Protein AF-T0TUX5-F1 (afdb_monomer_lite)

Sequence (81 aa):
MDEDYRRYQPAILTWYETANHAFERGADWQNMGGIENSLDGGLYNFKSKFNPRIEQFVGEFNLPVSPLYGLANFAYKVRKK

Secondary structure (DSSP, 8-state):
--STTGGG-HHHHHHHHHHHHHHHTT-S--------TTS-SHHHHHHGGG-PPP-----------STTHHHHHHHHHHHH-

Foldseek 3Di:
DDPVCCVVVVVLVVVVVVFVVCVVVPDPDDDPDDDDPVCPDPSNVSCVVVVDDDDDDPDDDDDDPDPCVVVVVVVVVVVVD

Radius of gyration: 18.87 Å; chains: 1; bounding box: 40×32×48 Å

Structure (mmCIF, N/CA/C/O backbone):
data_AF-T0TUX5-F1
#
_entry.id   AF-T0TUX5-F1
#
loop_
_atom_site.group_PDB
_atom_site.id
_atom_site.type_symbol
_atom_site.label_atom_id
_atom_site.label_alt_id
_atom_site.label_comp_id
_atom_site.label_asym_id
_atom_site.label_entity_id
_atom_site.label_seq_id
_atom_site.pdbx_PDB_ins_code
_atom_site.Cartn_x
_atom_site.Cartn_y
_atom_site.Cartn_z
_atom_site.occupancy
_atom_site.B_iso_or_equiv
_atom_site.auth_seq_id
_atom_site.auth_comp_id
_atom_site.auth_asym_id
_atom_site.auth_atom_id
_atom_site.pdbx_PDB_model_num
ATOM 1 N N . MET A 1 1 ? -3.857 14.009 6.954 1.00 70.19 1 MET A N 1
ATOM 2 C CA . MET A 1 1 ? -4.364 13.802 8.325 1.00 70.19 1 MET A CA 1
ATOM 3 C C . MET A 1 1 ? -4.344 15.158 8.987 1.00 70.19 1 MET A C 1
ATOM 5 O O . MET A 1 1 ? -3.434 15.920 8.694 1.00 70.19 1 MET A O 1
ATOM 9 N N . ASP A 1 2 ? -5.360 15.479 9.773 1.00 84.44 2 ASP A N 1
ATOM 10 C CA . ASP A 1 2 ? -5.359 16.715 10.547 1.00 84.44 2 ASP A CA 1
ATOM 11 C C . ASP A 1 2 ? -4.402 16.558 11.743 1.00 84.44 2 ASP A C 1
ATOM 13 O O . ASP A 1 2 ? -4.515 15.591 12.506 1.00 84.44 2 ASP A O 1
ATOM 17 N N . GLU A 1 3 ? -3.432 17.464 11.864 1.00 89.69 3 GLU A N 1
ATOM 18 C CA . GLU A 1 3 ? -2.426 17.433 12.929 1.00 89.69 3 GLU A CA 1
ATOM 19 C C . GLU A 1 3 ? -2.978 17.923 14.273 1.00 89.69 3 GLU A C 1
ATOM 21 O O . GLU A 1 3 ? -2.551 17.422 15.321 1.00 89.69 3 GLU A O 1
ATOM 26 N N . ASP A 1 4 ? -3.974 18.815 14.263 1.00 94.44 4 ASP A N 1
ATOM 27 C CA . AS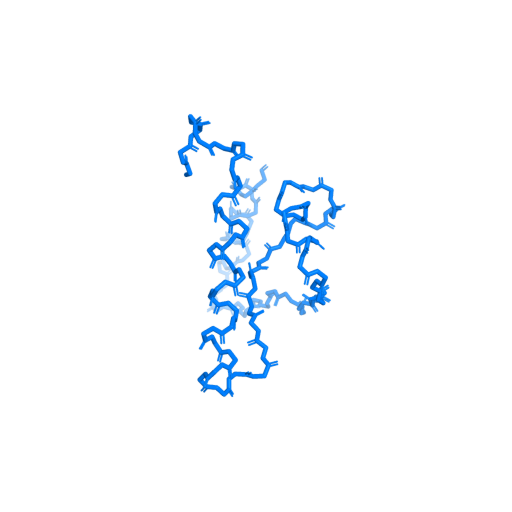P A 1 4 ? -4.567 19.396 15.473 1.00 94.44 4 ASP A CA 1
ATOM 28 C C . ASP A 1 4 ? -5.279 18.318 16.308 1.00 94.44 4 ASP A C 1
ATOM 30 O O . ASP A 1 4 ? -5.271 18.337 17.543 1.00 94.44 4 ASP A O 1
ATOM 34 N N . TYR A 1 5 ? -5.817 17.298 15.632 1.00 91.75 5 TYR A N 1
ATOM 35 C CA . TYR A 1 5 ? -6.579 16.198 16.232 1.00 91.75 5 TYR A CA 1
ATOM 36 C C . TYR A 1 5 ? -5.840 14.852 16.227 1.00 91.75 5 TYR A C 1
ATOM 38 O O . TYR A 1 5 ? -6.427 13.810 16.538 1.00 91.75 5 TYR A O 1
ATOM 46 N N . ARG A 1 6 ? -4.529 14.840 15.948 1.00 88.81 6 ARG A N 1
ATOM 47 C CA . ARG A 1 6 ? -3.708 13.613 15.877 1.00 88.81 6 ARG A CA 1
ATOM 48 C C . ARG A 1 6 ? -3.820 12.714 17.114 1.00 88.81 6 ARG A C 1
ATOM 50 O O . ARG A 1 6 ? -3.728 11.491 16.992 1.00 88.81 6 ARG A O 1
ATOM 57 N N . ARG A 1 7 ? -4.013 13.296 18.304 1.00 91.88 7 ARG A N 1
ATOM 58 C CA . ARG A 1 7 ? -4.105 12.563 19.585 1.00 91.88 7 ARG A CA 1
ATOM 59 C C . ARG A 1 7 ? -5.259 11.563 19.635 1.00 91.88 7 ARG A C 1
ATOM 61 O O . ARG A 1 7 ? -5.122 10.547 20.302 1.00 91.88 7 ARG A O 1
ATOM 68 N N . TYR A 1 8 ? -6.342 11.820 18.906 1.00 93.12 8 TYR A N 1
ATOM 69 C CA . TYR A 1 8 ? -7.490 10.914 18.828 1.00 93.12 8 TYR A CA 1
ATOM 70 C C . TYR A 1 8 ? -7.245 9.714 17.908 1.00 93.12 8 TYR A C 1
ATOM 72 O O . TYR A 1 8 ? -8.074 8.816 17.841 1.00 93.12 8 TYR A O 1
ATOM 80 N N . GLN A 1 9 ? -6.117 9.701 17.187 1.00 90.62 9 GLN A N 1
ATOM 81 C CA . GLN A 1 9 ? -5.733 8.642 16.256 1.00 90.62 9 GLN A CA 1
ATOM 82 C C . GLN A 1 9 ? -6.869 8.220 15.297 1.00 90.62 9 GLN A C 1
ATOM 84 O O . GLN A 1 9 ? -7.070 7.021 15.095 1.00 90.62 9 GLN A O 1
ATOM 89 N N . PRO A 1 10 ? -7.590 9.165 14.655 1.00 94.00 10 PRO A N 1
ATOM 90 C CA . PRO A 1 10 ? -8.775 8.843 13.854 1.00 94.00 10 PRO A CA 1
ATOM 91 C C . PRO A 1 10 ? -8.470 7.863 12.717 1.00 94.00 10 PRO A C 1
ATOM 93 O O . PRO A 1 10 ? -9.299 7.027 12.385 1.00 94.00 10 PRO A O 1
ATOM 96 N N . ALA A 1 11 ? -7.246 7.896 12.183 1.00 93.38 11 ALA A N 1
ATOM 97 C CA . ALA A 1 11 ? -6.789 6.955 11.168 1.00 93.38 11 ALA A CA 1
ATOM 98 C C . ALA A 1 11 ? -6.873 5.487 11.622 1.00 93.38 11 ALA A C 1
ATOM 100 O O . ALA A 1 11 ? -7.164 4.628 10.797 1.00 93.38 11 ALA A O 1
ATOM 101 N N . ILE A 1 12 ? -6.644 5.183 12.907 1.00 94.25 12 ILE A N 1
ATOM 102 C CA . ILE A 1 12 ? -6.755 3.805 13.408 1.00 94.25 12 ILE A CA 1
ATOM 103 C C . ILE A 1 12 ? -8.206 3.332 13.304 1.00 94.25 12 ILE A C 1
ATOM 105 O O . ILE A 1 12 ? -8.461 2.267 12.746 1.00 94.25 12 ILE A O 1
ATOM 109 N N . LEU A 1 13 ? -9.146 4.158 13.774 1.00 94.81 13 LEU A N 1
ATOM 110 C CA . LEU A 1 13 ? -10.576 3.872 13.691 1.00 94.81 13 LEU A CA 1
ATOM 111 C C . LEU A 1 13 ? -11.037 3.738 12.235 1.00 94.81 13 LEU A C 1
ATOM 113 O O . LEU A 1 13 ? -11.716 2.778 11.897 1.00 94.81 13 LEU A O 1
ATOM 117 N N . THR A 1 14 ? -10.618 4.649 11.351 1.00 95.31 14 THR A N 1
ATOM 118 C CA . THR A 1 14 ? -10.968 4.580 9.925 1.00 95.31 14 THR A CA 1
ATOM 119 C C . THR A 1 14 ? -10.543 3.251 9.296 1.00 95.31 14 THR A C 1
ATOM 121 O O . THR A 1 14 ? -11.327 2.639 8.572 1.00 95.31 14 THR A O 1
ATOM 124 N N . TRP A 1 15 ? -9.320 2.786 9.571 1.00 95.75 15 TRP A N 1
ATOM 125 C CA . TRP A 1 15 ? -8.821 1.520 9.026 1.00 95.75 15 TRP A CA 1
ATOM 126 C C . TRP A 1 15 ? -9.533 0.305 9.617 1.00 95.75 15 TRP A C 1
ATOM 128 O O . TRP A 1 15 ? -9.835 -0.620 8.866 1.00 95.75 15 TRP A O 1
ATOM 138 N N . TYR A 1 16 ? -9.846 0.336 10.913 1.00 95.56 16 TYR A N 1
ATOM 139 C CA . TYR A 1 16 ? -10.626 -0.704 11.581 1.00 95.56 16 TYR A CA 1
ATOM 140 C C . TYR A 1 16 ? -12.030 -0.847 10.975 1.00 95.56 16 TYR A C 1
ATOM 142 O O . TYR A 1 16 ? -12.418 -1.940 10.576 1.00 95.56 16 TYR A O 1
ATOM 150 N N . GLU A 1 17 ? -12.763 0.256 10.809 1.00 96.94 17 GLU A N 1
ATOM 151 C CA . GLU A 1 17 ? -14.106 0.214 10.210 1.00 96.94 17 GLU A CA 1
ATOM 152 C C . GLU A 1 17 ? -14.071 -0.198 8.736 1.00 96.94 17 GLU A C 1
ATOM 154 O O . GLU A 1 17 ? -14.921 -0.950 8.265 1.00 96.94 17 GLU A O 1
ATOM 159 N N . THR A 1 18 ? -13.041 0.231 8.002 1.00 96.19 18 THR A N 1
ATOM 160 C CA . THR A 1 18 ? -12.838 -0.217 6.617 1.00 96.19 18 THR A CA 1
ATOM 161 C C . THR A 1 18 ? -12.585 -1.728 6.548 1.00 96.19 18 THR A C 1
ATOM 163 O O . THR A 1 18 ? -13.044 -2.370 5.604 1.00 96.19 18 THR A O 1
ATOM 166 N N . ALA A 1 19 ? -11.888 -2.297 7.540 1.00 95.94 19 ALA A N 1
ATOM 167 C CA . ALA A 1 19 ? -11.674 -3.739 7.663 1.00 95.94 19 ALA A CA 1
ATOM 168 C C . ALA A 1 19 ? -12.992 -4.480 7.847 1.00 95.94 19 ALA A C 1
ATOM 170 O O . ALA A 1 19 ? -13.319 -5.366 7.060 1.00 95.94 19 ALA A O 1
ATOM 171 N N . ASN A 1 20 ? -13.773 -4.061 8.845 1.00 97.06 20 ASN A N 1
ATOM 172 C CA . ASN A 1 20 ? -15.059 -4.673 9.159 1.00 97.06 20 ASN A CA 1
ATOM 173 C C . ASN A 1 20 ? -15.998 -4.618 7.960 1.00 97.06 20 ASN A C 1
ATOM 175 O O . ASN A 1 20 ? -16.534 -5.644 7.562 1.00 97.06 20 ASN A O 1
ATOM 179 N N . HIS A 1 21 ? -16.107 -3.460 7.308 1.00 97.81 21 HIS A N 1
ATOM 180 C CA . HIS A 1 21 ? -16.947 -3.302 6.122 1.00 97.81 21 HIS A CA 1
ATOM 181 C C . HIS A 1 21 ? -16.505 -4.191 4.951 1.00 97.81 21 HIS A C 1
ATOM 183 O O . HIS A 1 21 ? -17.335 -4.659 4.172 1.00 97.81 21 HIS A O 1
ATOM 189 N N . ALA A 1 22 ? -15.200 -4.444 4.799 1.00 97.25 22 ALA A N 1
ATOM 190 C CA . ALA A 1 22 ? -14.700 -5.389 3.804 1.00 97.25 22 ALA A CA 1
ATOM 191 C C . ALA A 1 22 ? -15.099 -6.833 4.153 1.00 97.25 22 ALA A C 1
ATOM 193 O O . ALA A 1 22 ? -15.581 -7.560 3.283 1.00 97.25 22 ALA A O 1
ATOM 194 N N . PHE A 1 23 ? -14.959 -7.228 5.420 1.00 97.12 23 PHE A N 1
ATOM 195 C CA . PHE A 1 23 ? -15.339 -8.559 5.901 1.00 97.12 23 PHE A CA 1
ATOM 196 C C . PHE A 1 23 ? -16.855 -8.794 5.839 1.00 97.12 23 PHE A C 1
ATOM 198 O O . PHE A 1 23 ? -17.293 -9.849 5.388 1.00 97.12 23 PHE A O 1
ATOM 205 N N . GLU A 1 24 ? -17.671 -7.795 6.180 1.00 98.12 24 GLU A N 1
ATOM 206 C CA . GLU A 1 24 ? -19.135 -7.826 6.041 1.00 98.12 24 GLU A CA 1
ATOM 207 C C . GLU A 1 24 ? -19.583 -8.027 4.587 1.00 98.12 24 GLU A C 1
ATOM 209 O O . GLU A 1 24 ? -20.632 -8.612 4.322 1.00 98.12 24 GLU A O 1
ATOM 214 N N . ARG A 1 25 ? -18.768 -7.579 3.626 1.00 97.69 25 ARG A N 1
ATOM 215 C CA . ARG A 1 25 ? -18.981 -7.794 2.187 1.00 97.69 25 ARG A CA 1
ATOM 216 C C . ARG A 1 25 ? -18.433 -9.128 1.674 1.00 97.69 25 ARG A C 1
ATOM 218 O O . ARG A 1 25 ? -18.495 -9.372 0.470 1.00 97.69 25 ARG A O 1
ATOM 225 N N . GLY A 1 26 ? -17.925 -9.981 2.560 1.00 97.94 26 GLY A N 1
ATOM 226 C CA . GLY A 1 26 ? -17.424 -11.313 2.233 1.00 97.94 26 GLY A CA 1
ATOM 227 C C . GLY A 1 26 ? -15.975 -11.347 1.749 1.00 97.94 26 GLY A C 1
ATOM 228 O O . GLY A 1 26 ? -15.593 -12.307 1.087 1.00 97.94 26 GLY A O 1
ATOM 229 N N . ALA A 1 27 ? -15.166 -10.320 2.029 1.00 97.38 27 ALA A N 1
ATOM 230 C CA . ALA A 1 27 ? -13.726 -10.417 1.804 1.00 97.38 27 ALA A CA 1
ATOM 231 C C . ALA A 1 27 ? -13.081 -11.342 2.851 1.00 97.38 27 ALA A C 1
ATOM 233 O O . ALA A 1 27 ? -13.394 -11.241 4.032 1.00 97.38 27 ALA A O 1
ATOM 234 N N . ASP A 1 28 ? -12.130 -12.184 2.444 1.00 96.38 28 ASP A N 1
ATOM 235 C CA . ASP A 1 28 ? -11.362 -13.020 3.387 1.00 96.38 28 ASP A CA 1
ATOM 236 C C . ASP A 1 28 ? -10.187 -12.260 4.031 1.00 96.38 28 ASP A C 1
ATOM 238 O O . ASP A 1 28 ? -9.637 -12.668 5.052 1.00 96.38 28 ASP A O 1
ATOM 242 N N . TRP A 1 29 ? -9.758 -11.160 3.405 1.00 94.44 29 TRP A N 1
ATOM 243 C CA . TRP A 1 29 ? -8.592 -10.377 3.805 1.00 94.44 29 TRP A CA 1
ATOM 244 C C . TRP A 1 29 ? -8.730 -8.918 3.365 1.00 94.44 29 TRP A C 1
ATOM 246 O O . TRP A 1 29 ? -9.384 -8.604 2.370 1.00 94.44 29 TRP A O 1
ATOM 256 N N . GLN A 1 30 ? -8.068 -8.020 4.094 1.00 94.69 30 GLN A N 1
ATOM 257 C CA . GLN A 1 30 ? -7.954 -6.608 3.742 1.00 94.69 30 GLN A CA 1
ATOM 258 C C . GLN A 1 30 ? -6.482 -6.251 3.539 1.00 94.69 30 GLN A C 1
ATOM 260 O O . GLN A 1 30 ? -5.641 -6.454 4.415 1.00 94.69 30 GLN A O 1
ATOM 265 N N . ASN A 1 31 ? -6.167 -5.682 2.379 1.00 94.62 31 ASN A N 1
ATOM 266 C CA . ASN A 1 31 ? -4.815 -5.254 2.051 1.00 94.62 31 ASN A CA 1
ATOM 267 C C . ASN A 1 31 ? -4.558 -3.820 2.547 1.00 94.62 31 ASN A C 1
ATOM 269 O O . ASN A 1 31 ? -5.296 -2.895 2.210 1.00 94.62 31 ASN A O 1
ATOM 273 N N . MET A 1 32 ? -3.483 -3.628 3.315 1.00 94.31 32 MET A N 1
ATOM 274 C CA . MET A 1 32 ? -3.074 -2.317 3.837 1.00 94.31 32 MET A CA 1
ATOM 275 C C . MET A 1 32 ? -2.027 -1.600 2.960 1.00 94.31 32 MET A C 1
ATOM 277 O O . MET A 1 32 ? -1.575 -0.505 3.295 1.00 94.31 32 MET A O 1
ATOM 281 N N . GLY A 1 33 ? -1.596 -2.205 1.853 1.00 93.88 33 GLY A N 1
ATOM 282 C CA . GLY A 1 33 ? -0.543 -1.729 0.954 1.00 93.88 33 GLY A CA 1
ATOM 283 C C . GLY A 1 33 ? 0.879 -2.032 1.446 1.00 93.88 33 GLY A C 1
ATOM 284 O O . GLY A 1 33 ? 1.077 -2.664 2.483 1.00 93.88 33 GLY A O 1
ATOM 285 N N . GLY A 1 34 ? 1.885 -1.514 0.737 1.00 94.19 34 GLY A N 1
ATOM 286 C CA . GLY A 1 34 ? 3.305 -1.768 1.018 1.00 94.19 34 GLY A CA 1
ATOM 287 C C . GLY A 1 34 ? 3.868 -1.054 2.254 1.00 94.19 34 GLY A C 1
ATOM 288 O O . GLY A 1 34 ? 3.307 -0.069 2.737 1.00 94.19 34 GLY A O 1
ATOM 289 N N . ILE A 1 35 ? 4.988 -1.560 2.757 1.00 94.12 35 ILE A N 1
ATOM 290 C CA . ILE A 1 3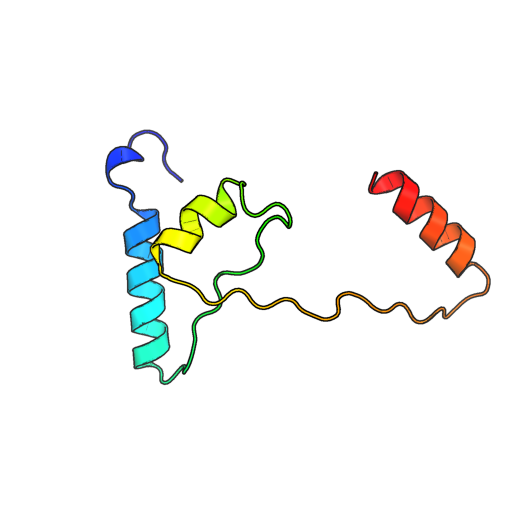5 ? 5.796 -0.977 3.837 1.00 94.12 35 ILE A CA 1
ATOM 291 C C . ILE A 1 35 ? 7.239 -0.820 3.360 1.00 94.12 35 ILE A C 1
ATOM 293 O O . ILE A 1 35 ? 7.631 -1.415 2.355 1.00 94.12 35 ILE A O 1
ATOM 297 N N . GLU A 1 36 ? 8.027 -0.025 4.075 1.00 91.06 36 GLU A N 1
ATOM 298 C CA . GLU A 1 36 ? 9.466 0.053 3.852 1.00 91.06 36 GLU A CA 1
ATOM 299 C C . GLU A 1 36 ? 10.143 -1.285 4.205 1.00 91.06 36 GLU A C 1
ATOM 301 O O . GLU A 1 36 ? 9.772 -1.951 5.173 1.00 91.06 36 GLU A O 1
ATOM 306 N N . ASN A 1 37 ? 11.168 -1.674 3.439 1.00 83.62 37 ASN A N 1
ATOM 307 C CA . ASN A 1 37 ? 11.853 -2.966 3.609 1.00 83.62 37 ASN A CA 1
ATOM 308 C C . ASN A 1 37 ? 12.570 -3.123 4.961 1.00 83.62 37 ASN A C 1
ATOM 310 O O . ASN A 1 37 ? 12.816 -4.247 5.386 1.00 83.62 37 ASN A O 1
ATOM 314 N N . SER A 1 38 ? 12.937 -2.024 5.621 1.00 86.81 38 SER A N 1
ATOM 315 C CA . SER A 1 38 ? 13.679 -2.025 6.886 1.00 86.81 38 SER A CA 1
ATOM 316 C C . SER A 1 38 ? 12.816 -2.335 8.115 1.00 86.81 38 SER A C 1
ATOM 318 O O . SER A 1 38 ? 13.368 -2.528 9.193 1.00 86.81 38 SER A O 1
ATOM 320 N N . LEU A 1 39 ? 11.485 -2.428 7.962 1.00 88.25 39 LEU A N 1
ATOM 321 C CA . LEU A 1 39 ? 10.530 -2.743 9.039 1.00 88.25 39 LEU A CA 1
ATOM 322 C C . LEU A 1 39 ? 10.669 -1.845 10.286 1.00 88.25 39 LEU A C 1
ATOM 324 O O . LEU A 1 39 ? 10.394 -2.264 11.405 1.00 88.25 39 LEU A O 1
ATOM 328 N N . ASP A 1 40 ? 11.099 -0.602 10.099 1.00 89.88 40 ASP A N 1
ATOM 329 C CA . ASP A 1 40 ? 11.315 0.391 11.160 1.00 89.88 40 ASP A CA 1
ATOM 330 C C . ASP A 1 40 ? 10.642 1.743 10.849 1.00 89.88 40 ASP A C 1
ATOM 332 O O . ASP A 1 40 ? 10.572 2.631 11.702 1.00 89.88 40 ASP A O 1
ATOM 336 N N . GLY A 1 41 ? 10.092 1.885 9.639 1.00 91.38 41 GLY A N 1
ATOM 337 C CA . GLY A 1 41 ? 9.457 3.099 9.145 1.00 91.38 41 GLY A CA 1
ATOM 338 C C . GLY A 1 41 ? 8.127 3.442 9.819 1.00 91.38 41 GLY A C 1
ATOM 339 O O . GLY A 1 41 ? 7.504 2.651 10.538 1.00 91.38 41 GLY A O 1
ATOM 340 N N . GLY A 1 42 ? 7.647 4.659 9.556 1.00 91.62 42 GLY A N 1
ATOM 341 C CA . GLY A 1 42 ? 6.364 5.142 10.073 1.00 91.62 42 GLY A CA 1
ATOM 342 C C . GLY A 1 42 ? 5.174 4.311 9.583 1.00 91.62 42 GLY A C 1
ATOM 343 O O . GLY A 1 42 ? 4.247 4.061 10.356 1.00 91.62 42 GLY A O 1
ATOM 344 N N . LEU A 1 43 ? 5.213 3.831 8.332 1.00 93.12 43 LEU A N 1
ATOM 345 C CA . LEU A 1 43 ? 4.154 2.981 7.781 1.00 93.12 43 LEU A CA 1
ATOM 346 C C . LEU A 1 43 ? 4.127 1.612 8.454 1.00 93.12 43 LEU A C 1
ATOM 348 O O . LEU A 1 43 ? 3.046 1.141 8.810 1.00 93.12 43 LEU A O 1
ATOM 352 N N . TYR A 1 44 ? 5.292 0.997 8.673 1.00 94.50 44 TYR A N 1
ATOM 353 C CA . TYR A 1 44 ? 5.378 -0.253 9.424 1.00 94.50 44 TYR A CA 1
ATOM 354 C C . TYR A 1 44 ? 4.801 -0.099 10.839 1.00 94.50 44 TYR A C 1
ATOM 356 O O . TYR A 1 44 ? 3.898 -0.844 11.218 1.00 94.50 44 TYR A O 1
ATOM 364 N N . ASN A 1 45 ? 5.240 0.925 11.579 1.00 93.38 45 ASN A N 1
ATOM 365 C CA . ASN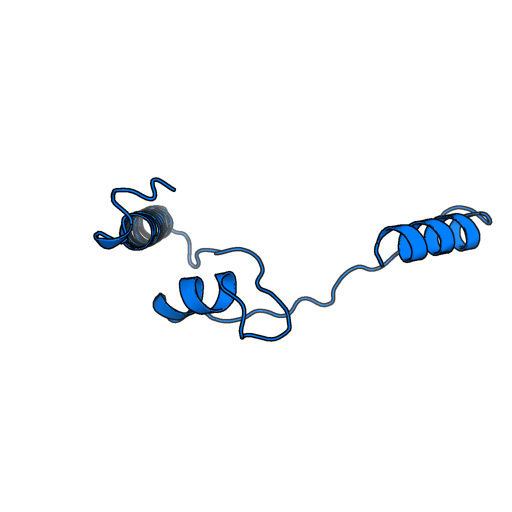 A 1 45 ? 4.764 1.204 12.939 1.00 93.38 45 ASN A CA 1
ATOM 366 C C . ASN A 1 45 ? 3.257 1.486 13.021 1.00 93.38 45 ASN A C 1
ATOM 368 O O . ASN A 1 45 ? 2.619 1.217 14.038 1.00 93.38 45 ASN A O 1
ATOM 372 N N . PHE A 1 46 ? 2.669 2.071 11.978 1.00 93.81 46 PHE A N 1
ATOM 373 C CA . PHE A 1 46 ? 1.225 2.266 11.916 1.00 93.81 46 PHE A CA 1
ATOM 374 C C . PHE A 1 46 ? 0.488 0.943 11.678 1.00 93.81 46 PHE A C 1
ATOM 376 O O . PHE A 1 46 ? -0.456 0.634 12.404 1.00 93.81 46 PHE A O 1
ATOM 383 N N . LYS A 1 47 ? 0.917 0.164 10.680 1.00 95.06 47 LYS A N 1
ATOM 384 C CA . LYS A 1 47 ? 0.224 -1.059 10.252 1.00 95.06 47 LYS A CA 1
ATOM 385 C C . LYS A 1 47 ? 0.372 -2.209 11.239 1.00 95.06 47 LYS A C 1
ATOM 387 O O . LYS A 1 47 ? -0.563 -2.986 11.387 1.00 95.06 47 LYS A O 1
ATOM 392 N N . SER A 1 48 ? 1.492 -2.298 11.958 1.00 94.12 48 SER A N 1
ATOM 393 C CA . SER A 1 48 ? 1.729 -3.343 12.965 1.00 94.12 48 SER A CA 1
ATOM 394 C C . SER A 1 48 ? 0.670 -3.373 14.077 1.00 94.12 48 SER A C 1
ATOM 396 O O . SER A 1 48 ? 0.408 -4.429 14.647 1.00 94.12 48 SER A O 1
ATOM 398 N N . LYS A 1 49 ? -0.015 -2.248 14.324 1.00 93.88 49 LYS A N 1
ATOM 399 C CA . LYS A 1 49 ? -1.116 -2.122 15.297 1.00 93.88 49 LYS A CA 1
ATOM 400 C C . LYS A 1 49 ? -2.331 -3.001 14.987 1.00 93.88 49 LYS A C 1
ATOM 402 O O . LYS A 1 49 ? -3.138 -3.233 15.878 1.00 93.88 49 LYS A O 1
ATOM 407 N N . PHE A 1 50 ? -2.457 -3.481 13.751 1.00 93.94 50 PHE A N 1
ATOM 408 C CA . PHE A 1 50 ? -3.568 -4.318 13.290 1.00 93.94 50 PHE A CA 1
ATOM 409 C C . PHE A 1 50 ? -3.206 -5.810 13.228 1.00 93.94 50 PHE A C 1
ATOM 411 O O . PHE A 1 50 ? -3.968 -6.594 12.674 1.00 93.94 50 PHE A O 1
ATOM 418 N N . ASN A 1 51 ? -2.043 -6.204 13.765 1.00 90.50 51 ASN A N 1
ATOM 419 C CA . ASN A 1 51 ? -1.500 -7.565 13.673 1.00 90.50 51 ASN A CA 1
ATOM 420 C C . ASN A 1 51 ? -1.506 -8.143 12.231 1.00 90.50 51 ASN A C 1
ATOM 422 O O . ASN A 1 51 ? -2.068 -9.215 11.992 1.00 90.50 51 ASN A O 1
ATOM 426 N N . PRO A 1 52 ? -0.930 -7.431 11.241 1.00 92.56 52 PRO A N 1
ATOM 427 C CA . PRO A 1 52 ? -0.997 -7.836 9.845 1.00 92.56 52 PRO A CA 1
ATOM 428 C C . PRO A 1 52 ? -0.051 -9.003 9.542 1.00 92.56 52 PRO A C 1
ATOM 430 O O . PRO A 1 52 ? 1.009 -9.155 10.151 1.00 92.56 52 PRO A O 1
ATOM 433 N N . ARG A 1 53 ? -0.376 -9.767 8.497 1.00 94.06 53 ARG A N 1
ATOM 434 C CA . ARG A 1 53 ? 0.578 -10.667 7.840 1.00 94.06 53 ARG A CA 1
ATOM 435 C C . ARG A 1 53 ? 1.381 -9.881 6.802 1.00 94.06 53 ARG A C 1
ATOM 437 O O . ARG A 1 53 ? 0.797 -9.258 5.920 1.00 94.06 53 ARG A O 1
ATOM 444 N N . ILE A 1 54 ? 2.711 -9.925 6.883 1.00 93.44 54 ILE A N 1
ATOM 445 C CA . ILE A 1 54 ? 3.584 -9.336 5.856 1.00 93.44 54 ILE A CA 1
ATOM 446 C C . ILE A 1 54 ? 3.745 -10.335 4.714 1.00 93.44 54 ILE A C 1
ATOM 448 O O . ILE A 1 54 ? 4.198 -11.460 4.923 1.00 93.44 54 ILE A O 1
ATOM 452 N N . GLU A 1 55 ? 3.404 -9.905 3.503 1.00 93.25 55 GLU A N 1
ATOM 453 C CA . GLU A 1 55 ? 3.573 -10.689 2.283 1.00 93.25 55 GLU A CA 1
ATOM 454 C C . GLU A 1 55 ? 4.668 -10.068 1.416 1.00 93.25 55 GLU A C 1
ATOM 456 O O . GLU A 1 55 ? 4.556 -8.927 0.965 1.00 93.25 55 GLU A O 1
ATOM 461 N N . GLN A 1 56 ? 5.747 -10.820 1.191 1.00 93.19 56 GLN A N 1
ATOM 462 C CA . GLN A 1 56 ? 6.808 -10.425 0.272 1.00 93.19 56 GLN A CA 1
ATOM 463 C C . GLN A 1 56 ? 6.535 -11.027 -1.105 1.00 93.19 56 GLN A C 1
ATOM 465 O O . GLN A 1 56 ? 6.569 -12.244 -1.287 1.00 93.19 56 GLN A O 1
ATOM 470 N N . PHE A 1 57 ? 6.274 -10.164 -2.082 1.00 92.69 57 PHE A N 1
ATOM 471 C CA . PHE A 1 57 ? 6.116 -10.574 -3.472 1.00 92.69 57 PHE A CA 1
ATOM 472 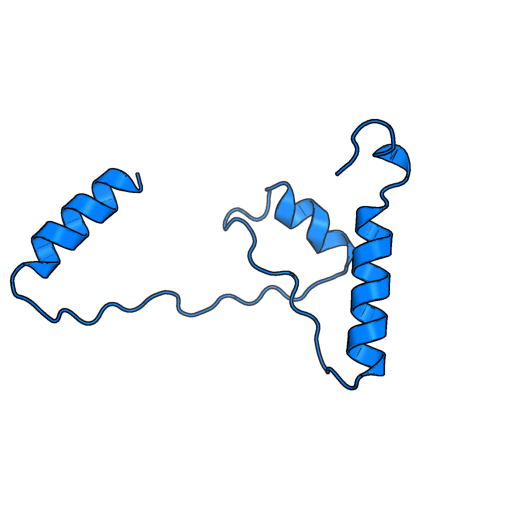C C . PHE A 1 57 ? 7.474 -10.774 -4.151 1.00 92.69 57 PHE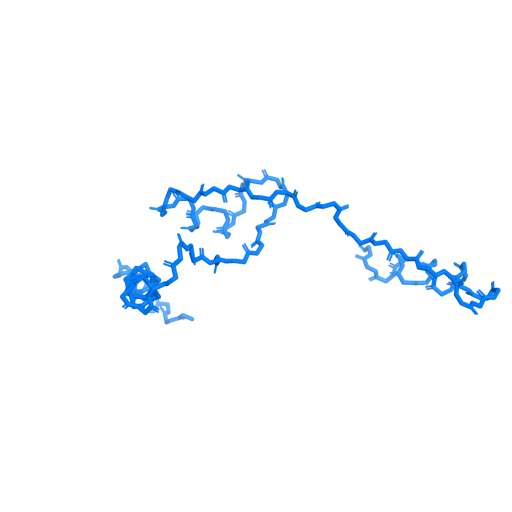 A C 1
ATOM 474 O O . PHE A 1 57 ? 8.487 -10.207 -3.746 1.00 92.69 57 PHE A O 1
ATOM 481 N N . VAL A 1 58 ? 7.469 -11.537 -5.243 1.00 93.44 58 VAL A N 1
ATOM 482 C CA . VAL A 1 58 ? 8.642 -11.823 -6.092 1.00 93.44 58 VAL A CA 1
ATOM 483 C C . VAL A 1 58 ? 9.269 -10.580 -6.740 1.00 93.44 58 VAL A C 1
ATOM 485 O O . VAL A 1 58 ? 10.389 -10.647 -7.240 1.00 93.44 58 VAL A O 1
ATOM 488 N N . GLY A 1 59 ? 8.572 -9.443 -6.700 1.00 91.44 59 GLY A N 1
ATOM 489 C CA . GLY A 1 59 ? 9.042 -8.173 -7.237 1.00 91.44 59 GLY A CA 1
ATOM 490 C C . GLY A 1 59 ? 8.752 -8.008 -8.727 1.00 91.44 59 GLY A C 1
ATOM 491 O O . GLY A 1 59 ? 7.859 -8.643 -9.289 1.00 91.44 59 GLY A O 1
ATOM 492 N N . GLU A 1 60 ? 9.488 -7.095 -9.353 1.00 90.69 60 GLU A N 1
ATOM 493 C CA . GLU A 1 60 ? 9.291 -6.708 -10.748 1.00 90.69 60 GLU A CA 1
ATOM 494 C C . GLU A 1 60 ? 10.214 -7.504 -11.679 1.00 90.69 60 GLU A C 1
ATOM 496 O O . GLU A 1 60 ? 11.430 -7.560 -11.479 1.00 90.69 60 GLU A O 1
ATOM 501 N N . PHE A 1 61 ? 9.642 -8.054 -12.751 1.00 93.19 61 PHE A N 1
ATOM 502 C CA . PHE A 1 61 ? 10.387 -8.660 -13.853 1.00 93.19 61 PHE A CA 1
ATOM 503 C C . PHE A 1 61 ? 10.273 -7.773 -15.086 1.00 93.19 61 PHE A C 1
ATOM 505 O O . PHE A 1 61 ? 9.186 -7.321 -15.438 1.00 93.19 61 PHE A O 1
ATOM 512 N N . ASN A 1 62 ? 11.393 -7.549 -15.767 1.00 90.75 62 ASN A N 1
ATOM 513 C CA . ASN A 1 62 ? 11.425 -6.735 -16.975 1.00 90.75 62 ASN A CA 1
ATOM 514 C C . ASN A 1 62 ? 11.677 -7.612 -18.202 1.00 90.75 62 ASN A C 1
ATOM 516 O O . ASN A 1 62 ? 12.672 -8.337 -18.245 1.00 90.75 62 ASN A O 1
ATOM 520 N N . LEU A 1 63 ? 10.816 -7.489 -19.214 1.00 93.00 63 LEU A N 1
ATOM 521 C CA . LEU A 1 63 ? 11.004 -8.097 -20.530 1.00 93.00 63 LEU A CA 1
ATOM 522 C C . LEU A 1 63 ? 11.556 -7.039 -21.506 1.00 93.00 63 LEU A C 1
ATOM 524 O O . LEU A 1 63 ? 10.831 -6.103 -21.851 1.00 93.00 63 LEU A O 1
ATOM 528 N N . PRO A 1 64 ? 12.821 -7.134 -21.953 1.00 91.56 64 PRO A N 1
ATOM 529 C CA . PRO A 1 64 ? 13.385 -6.167 -22.889 1.00 91.56 64 PRO A CA 1
ATOM 530 C C . PRO A 1 64 ? 12.753 -6.315 -24.281 1.00 91.56 64 PRO A C 1
ATOM 532 O O . PRO A 1 64 ? 12.866 -7.362 -24.911 1.00 91.56 64 PRO A O 1
ATOM 535 N N . VAL A 1 65 ? 12.132 -5.244 -24.783 1.00 93.25 65 VAL A N 1
ATOM 536 C CA . VAL A 1 65 ? 11.494 -5.204 -26.119 1.00 93.25 65 VAL A CA 1
ATOM 537 C C . VAL A 1 65 ? 12.323 -4.473 -27.180 1.00 93.25 65 VAL A C 1
ATOM 539 O O . VAL A 1 65 ? 11.946 -4.422 -28.345 1.00 93.25 65 VAL A O 1
ATOM 542 N N . SER A 1 66 ? 13.445 -3.868 -26.786 1.00 94.06 66 SER A N 1
ATOM 543 C CA . SER A 1 66 ? 14.300 -3.069 -27.666 1.00 94.06 66 SER A CA 1
ATOM 544 C C . SER A 1 66 ? 15.772 -3.224 -27.278 1.00 94.06 66 SER A C 1
ATOM 546 O O . SER A 1 66 ? 16.067 -3.292 -26.079 1.00 94.06 66 SER A O 1
ATOM 548 N N . PRO A 1 67 ? 16.714 -3.184 -28.243 1.00 92.12 67 PRO A N 1
ATOM 549 C CA . PRO A 1 67 ? 18.149 -3.114 -27.955 1.00 92.12 67 PRO A CA 1
ATOM 550 C C . PRO A 1 67 ? 18.539 -1.925 -27.060 1.00 92.12 67 PRO A C 1
ATOM 552 O O . PRO A 1 67 ? 19.536 -1.985 -26.346 1.00 92.12 67 PRO A O 1
ATOM 555 N N . LEU A 1 68 ? 17.733 -0.855 -27.048 1.00 94.31 68 LEU A N 1
ATOM 556 C CA . LEU A 1 68 ? 17.961 0.336 -26.220 1.00 94.31 68 LEU A CA 1
ATOM 557 C C . LEU A 1 68 ? 17.568 0.148 -24.746 1.00 94.31 68 LEU A C 1
ATOM 559 O O . LEU A 1 68 ? 17.831 1.033 -23.929 1.00 94.31 68 LEU A O 1
ATOM 563 N N . TYR A 1 69 ? 16.959 -0.986 -24.378 1.00 93.56 69 TYR A N 1
ATOM 564 C CA . TYR A 1 69 ? 16.502 -1.246 -23.011 1.00 93.56 69 TYR A CA 1
ATOM 565 C C . TYR A 1 69 ? 17.623 -1.085 -21.976 1.00 93.56 69 TYR A C 1
ATOM 567 O O . TYR A 1 69 ? 17.392 -0.526 -20.907 1.00 93.56 69 TYR A O 1
ATOM 575 N N . GLY A 1 70 ? 18.848 -1.513 -22.300 1.00 91.88 70 GLY A N 1
ATOM 576 C CA . GLY A 1 70 ? 19.994 -1.365 -21.401 1.00 91.88 70 GLY A CA 1
ATOM 577 C C . GLY A 1 70 ? 20.270 0.096 -21.030 1.00 91.88 70 GLY A C 1
ATOM 578 O O . GLY A 1 70 ? 20.418 0.410 -19.849 1.00 91.88 70 GLY A O 1
ATOM 579 N N . LEU A 1 71 ? 20.260 0.995 -22.021 1.00 94.00 71 LEU A N 1
ATOM 580 C CA . LEU A 1 71 ? 20.479 2.431 -21.821 1.00 94.00 71 LEU A CA 1
ATOM 581 C C . LEU A 1 71 ? 19.320 3.077 -21.054 1.00 94.00 71 LEU A C 1
ATOM 583 O O . LEU A 1 71 ? 19.548 3.834 -20.111 1.00 94.00 71 LEU A O 1
ATOM 587 N N . ALA A 1 72 ? 18.079 2.739 -21.414 1.00 93.38 72 ALA A N 1
ATOM 588 C CA . ALA A 1 72 ? 16.891 3.252 -20.735 1.00 93.38 72 ALA A CA 1
ATOM 589 C C . ALA A 1 72 ? 16.840 2.814 -19.261 1.00 93.38 72 ALA A C 1
ATOM 591 O O . ALA A 1 72 ? 16.601 3.633 -18.374 1.00 93.38 72 ALA A O 1
ATOM 592 N N . ASN A 1 73 ? 17.130 1.540 -18.980 1.00 92.31 73 ASN A N 1
ATOM 593 C CA . ASN A 1 73 ? 17.172 1.007 -17.620 1.00 92.31 73 ASN A CA 1
ATOM 594 C C . ASN A 1 73 ? 18.329 1.609 -16.809 1.00 92.31 73 ASN A C 1
ATOM 596 O O . ASN A 1 73 ? 18.175 1.869 -15.618 1.00 92.31 73 ASN A O 1
ATOM 600 N N . PHE A 1 74 ? 19.478 1.874 -17.439 1.00 92.94 74 PHE A N 1
ATOM 601 C CA . PHE A 1 74 ? 20.577 2.587 -16.791 1.00 92.94 74 PHE A CA 1
ATOM 602 C C . PHE A 1 74 ? 20.158 4.004 -16.379 1.00 92.94 74 PHE A C 1
ATOM 604 O O . PHE A 1 74 ? 20.255 4.347 -15.201 1.00 92.94 74 PHE A O 1
ATOM 611 N N . ALA A 1 75 ? 19.616 4.793 -17.312 1.00 94.38 75 ALA A N 1
ATOM 612 C CA . ALA A 1 75 ? 19.132 6.143 -17.027 1.00 94.38 75 ALA A CA 1
ATOM 613 C C . ALA A 1 75 ? 18.051 6.145 -15.929 1.00 94.38 75 ALA A C 1
ATOM 615 O O . ALA A 1 75 ? 18.078 6.971 -15.016 1.00 94.38 75 ALA A O 1
ATOM 616 N N . TYR A 1 76 ? 17.138 5.173 -15.968 1.00 91.31 76 TYR A N 1
ATOM 617 C CA . TYR A 1 76 ? 16.111 4.988 -14.948 1.00 91.31 76 TYR A CA 1
ATOM 618 C C . TYR A 1 76 ? 16.693 4.698 -13.559 1.00 91.31 76 TYR A C 1
ATOM 620 O O . TYR A 1 76 ? 16.28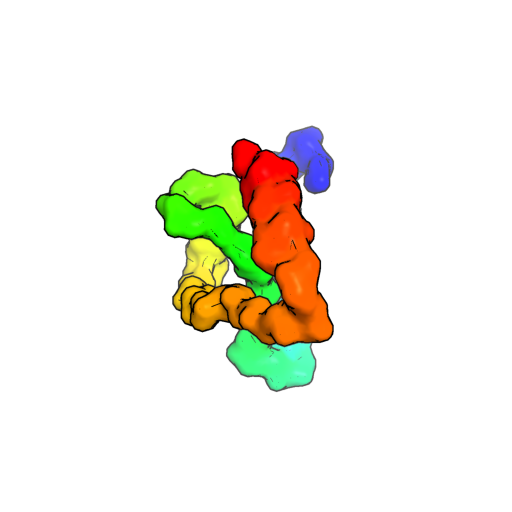1 5.325 -12.582 1.00 91.31 76 TYR A O 1
ATOM 628 N N . LYS A 1 77 ? 17.667 3.783 -13.464 1.00 90.88 77 LYS A N 1
ATOM 629 C CA . LYS A 1 77 ? 18.342 3.444 -12.202 1.00 90.88 77 LYS A CA 1
ATOM 630 C C . LYS A 1 77 ? 19.118 4.622 -11.627 1.00 90.88 77 LYS A C 1
ATOM 632 O O . LYS A 1 77 ? 19.106 4.792 -10.416 1.00 90.88 77 LYS A O 1
ATOM 637 N N . VAL A 1 78 ? 19.748 5.438 -12.473 1.00 94.25 78 VAL A N 1
ATOM 638 C CA . VAL A 1 78 ? 20.423 6.671 -12.039 1.00 94.25 78 VAL A CA 1
ATOM 639 C C . VAL A 1 78 ? 19.415 7.677 -11.483 1.00 94.25 78 VAL A C 1
ATOM 641 O O . VAL A 1 78 ? 19.663 8.233 -10.425 1.00 94.25 78 VAL A O 1
ATOM 644 N N . ARG A 1 79 ? 18.257 7.870 -12.133 1.00 93.44 79 ARG A N 1
ATOM 645 C CA . ARG A 1 79 ? 17.199 8.782 -11.652 1.00 93.44 79 ARG A CA 1
ATOM 646 C C . ARG A 1 79 ? 16.573 8.343 -10.323 1.00 93.44 79 ARG A C 1
ATOM 648 O O . ARG A 1 79 ? 16.102 9.180 -9.564 1.00 93.44 79 ARG A O 1
ATOM 655 N N . LYS A 1 80 ? 16.446 7.031 -10.109 1.00 85.62 80 LYS A N 1
ATOM 656 C CA . LYS A 1 80 ? 15.816 6.450 -8.912 1.00 85.62 80 LYS A CA 1
ATOM 657 C C . LYS A 1 80 ? 16.720 6.470 -7.676 1.00 85.62 80 LYS A C 1
ATOM 659 O O . LYS A 1 80 ? 16.201 6.260 -6.583 1.00 85.62 80 LYS A O 1
ATOM 664 N N . LYS A 1 81 ? 18.030 6.611 -7.871 1.00 64.44 81 LYS A N 1
ATOM 665 C CA . LYS A 1 81 ? 19.032 6.638 -6.808 1.00 64.44 81 LYS A CA 1
ATOM 666 C C . LYS A 1 81 ? 19.137 8.039 -6.219 1.00 64.44 81 LYS A C 1
ATOM 668 O O . LYS A 1 81 ? 19.366 8.109 -4.996 1.00 64.44 81 LYS A O 1
#

pLDDT: mean 92.57, std 4.91, range [64.44, 98.12]

=== Feature glossary ===
A reading guide for the features in this record.

Start from the sequence.

  · Sequence gives the chain of amino acids in standard one-letter code (A=alanine, C=cysteine, …, Y=tyrosine), read N→C. It is the only feature that is directly encoded by the gene; all structural features are derived from the folded form of this sequence.

Fold it, and you get atomic coordinates and the backbone conformation that goes with them.

  · The mmCIF table is the protein's shape written out atom by atom. For each backbone N, Cα, C, and carbonyl O, it records an (x, y, z) coordinate triple in Å plus the residue type, chain letter, and residue number.

  · Backbone dihedral angles. Every residue except chain termini has a φ (preceding-C → N → Cα → C) and a ψ (N → Cα → C → next-N). They are reported in degrees following the IUPAC sign convention. Secondary structure is essentially a statement about which (φ, ψ) basin each residue occupies.

  · DSSP 8-state secondary structure assigns each residue one of H (α-helix), G (3₁₀-helix), I (π-helix), E (extended β-strand), B (isolated β-bridge), T (hydrogen-bonded turn), S (bend), or '-' (coil). The assignment is computed from backbone hydrogen-bond geometry via the Kabsch–Sander algorithm.

  · P-SEA three-state annotation labels each residue as helix, strand, or coil based purely on the geometry of the Cα trace. It serves as a fallback when the full backbone (and thus DSSP) is unavailable.

Summarize the fold with a handful of shape descriptors and a per-residue structural alphabet.

  · Radius of gyration (Rg) is the root-mean-square distance of Cα atoms from their centroid — a single number for overall size and compactness. A globular domain of N residues has Rg ≈ 2.2·N^0.38 Å; an extended or disordered chain has a much larger Rg. The Cα contact count is the number of residue pairs whose Cα atoms are within 8 Å and are more than four positions apart in sequence — a standard proxy for tertiary packing density. The bounding box is the smallest axis-aligned box enclosing all Cα atoms.

  · Foldseek's 3Di representation compresses backbone geometry into a per-residue letter drawn from a learned twenty-state alphabet. It captures the tertiary interaction pattern around each residue — which residues are packed against it in space, regardless of where they are in sequence.

  · Accessible surface area quantifies burial. A residue with SASA near zero is packed into the hydrophobic core; one with SASA >100 Å² sits on the surface. Computed here via the Shrake–Rupley numerical algorithm with a 1.4 Å probe.

Ask how reliable the model is.

  · For AlphaFold models, the B-factor field carries pLDDT — the model's own estimate of local accuracy on a 0–100 scale. Regions with pLDDT<50 should be treated as essentially unmodeled; they often correspond to intrinsically disordered segments.

  · For experimental (PDB) structures, the B-factor (temperature factor) quantifies the positional spread of each atom in the crystal — a combination of thermal vibration and static disorder — in units of Å². High B-factors mark flexible loops or poorly resolved regions; low B-factors mark the rigid, well-ordered core.

  · PAE(i, j) answers: if I align the predicted and true structures on residue i, how far off (in Å) do I expect residue j to be? A block-diagonal PAE matrix with low values on the blocks and high values off-diagonal is the signature of a multi-domain protein with confidently predicted domains but uncertain inter-domain orientation.

Place it in context: what it resembles, what it is annotated as, and how it looks.

  · Structural nearest neighbors (via Foldseek easy-search vs the PDB). Reported per hit: target PDB id, E-value, and alignment TM-score. A TM-score above ~0.5 is the conventional threshold for 'same fold'.

  · Functional annotations link the protein to curated databases. InterPro entries identify conserved domains and families by matching the sequence against member-database signatures (Pfam, PROSITE, CDD, …). Gene Ontology (GO) terms describe molecular function, biological process, and cellular component in a controlled vocabulary. CATH places the structure in a hierarchical fold classification (Class/Architecture/Topology/Homologous-superfamily). The organism is the source species.

  · Plot images: a contact map (which residues are close in 3D, as an N×N binary image), a Ramachandran scatter (backbone torsion angles, revealing secondary-structure composition at a glance), and — for AlphaFold structures — a PAE heatmap (pairwise prediction confidence).

  · Structure images are PyMOL renders from six orthogonal camera directions. Cartoon representation draws helices as coils and strands as arrows; sticks shows the backbone as bonds; surface shows the solvent-excluded envelope. Rainbow coloring maps sequence position to hue (blue→red, N→C); chain coloring assigns a distinct color per polypeptide.